Protein AF-A0A0L0JVA1-F1 (afdb_monomer_lite)

Foldseek 3Di:
DPPWDKDWADDVFIKIWTWDFDDVVTWIWIWIDDPNFIAIAIQTDDDQWDAQPPHHQWIGGPPDIDRSPDSLLVVQLVVVCVVVVVSPDPDYHHNVVSVVSSCCSRVVD

Structure (mmCIF, N/CA/C/O backbone):
data_AF-A0A0L0JVA1-F1
#
_entry.id   AF-A0A0L0JVA1-F1
#
loop_
_atom_site.group_PDB
_atom_site.id
_atom_site.type_symbol
_atom_site.label_atom_id
_atom_site.label_alt_id
_atom_site.label_comp_id
_atom_site.label_asym_id
_atom_site.label_entity_id
_atom_site.label_seq_id
_atom_site.pdbx_PDB_ins_code
_atom_site.Cartn_x
_atom_site.Cartn_y
_atom_site.Cartn_z
_atom_site.occupancy
_atom_site.B_iso_or_equiv
_atom_site.auth_seq_id
_atom_site.auth_comp_id
_atom_site.auth_asym_id
_atom_site.auth_atom_id
_atom_site.pdbx_PDB_model_num
ATOM 1 N N . MET A 1 1 ? 20.645 -10.257 11.121 1.00 46.69 1 MET A N 1
ATOM 2 C CA . MET A 1 1 ? 19.338 -9.760 10.636 1.00 46.69 1 MET A CA 1
ATOM 3 C C . MET A 1 1 ? 19.021 -8.495 11.410 1.00 46.69 1 MET A C 1
ATOM 5 O O . MET A 1 1 ? 18.948 -8.567 12.628 1.00 46.69 1 MET A O 1
ATOM 9 N N . THR A 1 2 ? 18.911 -7.342 10.751 1.00 53.19 2 THR A N 1
ATOM 10 C CA . THR A 1 2 ? 18.487 -6.101 11.419 1.00 53.19 2 THR A CA 1
ATOM 11 C C . THR A 1 2 ? 17.061 -6.282 11.936 1.00 53.19 2 THR A C 1
ATOM 13 O O . THR A 1 2 ? 16.207 -6.783 11.204 1.00 53.19 2 THR A O 1
ATOM 16 N N . ALA A 1 3 ? 16.804 -5.920 13.194 1.00 60.72 3 ALA A N 1
ATOM 17 C CA . ALA A 1 3 ? 15.467 -6.007 13.771 1.00 60.72 3 ALA A CA 1
ATOM 18 C C . ALA A 1 3 ? 14.476 -5.172 12.939 1.00 60.72 3 ALA A C 1
ATOM 20 O O . ALA A 1 3 ? 14.737 -4.012 12.615 1.00 60.72 3 ALA A O 1
ATOM 21 N N . MET A 1 4 ? 13.343 -5.771 12.570 1.00 78.69 4 MET A N 1
ATOM 22 C CA . MET A 1 4 ? 12.321 -5.099 11.772 1.00 78.69 4 MET A CA 1
ATOM 23 C C . MET A 1 4 ? 11.651 -4.008 12.612 1.00 78.69 4 MET A C 1
ATOM 25 O O . MET A 1 4 ? 10.976 -4.299 13.598 1.00 78.69 4 MET A O 1
ATOM 29 N N . ARG A 1 5 ? 11.826 -2.740 12.225 1.00 88.94 5 ARG A N 1
ATOM 30 C CA . ARG A 1 5 ? 11.207 -1.610 12.929 1.00 88.94 5 ARG A CA 1
ATOM 31 C C . ARG A 1 5 ? 9.716 -1.533 12.605 1.00 88.94 5 ARG A C 1
ATOM 33 O O . ARG A 1 5 ? 9.338 -1.101 11.513 1.00 88.94 5 ARG A O 1
ATOM 40 N N . VAL A 1 6 ? 8.892 -1.902 13.580 1.00 94.19 6 VAL A N 1
ATOM 41 C CA . VAL A 1 6 ? 7.438 -1.712 13.549 1.00 94.19 6 VAL A CA 1
ATOM 42 C C . VAL A 1 6 ? 7.098 -0.295 14.014 1.00 94.19 6 VAL A C 1
ATOM 44 O O . VAL A 1 6 ? 7.714 0.235 14.939 1.00 94.19 6 VAL A O 1
ATOM 47 N N . ARG A 1 7 ? 6.141 0.338 13.340 1.00 96.44 7 ARG A N 1
ATOM 48 C CA . ARG A 1 7 ? 5.606 1.669 13.653 1.00 96.44 7 ARG A CA 1
ATOM 49 C C . ARG A 1 7 ? 4.090 1.572 13.827 1.00 96.44 7 ARG A C 1
ATOM 51 O O . ARG A 1 7 ? 3.479 0.646 13.298 1.00 96.44 7 ARG A O 1
ATOM 58 N N . LYS A 1 8 ? 3.501 2.512 14.565 1.00 96.69 8 LYS A N 1
ATOM 59 C CA . LYS A 1 8 ? 2.059 2.579 14.844 1.00 96.69 8 LYS A CA 1
ATOM 60 C C . LYS A 1 8 ? 1.462 3.832 14.210 1.00 96.69 8 LYS A C 1
ATOM 62 O O . LYS A 1 8 ? 2.032 4.912 14.358 1.00 96.69 8 LYS A O 1
ATOM 67 N N . LEU A 1 9 ? 0.360 3.672 13.481 1.00 95.44 9 LEU A N 1
ATOM 68 C CA . LEU A 1 9 ? -0.423 4.739 12.859 1.00 95.44 9 LEU A CA 1
ATOM 69 C C . LEU A 1 9 ? -1.800 4.720 13.518 1.00 95.44 9 LEU A C 1
ATOM 71 O O . LEU A 1 9 ? -2.503 3.718 13.437 1.00 95.44 9 LEU A O 1
ATOM 75 N N . THR A 1 10 ? -2.179 5.819 14.159 1.00 93.94 10 THR A N 1
ATOM 76 C CA . THR A 1 10 ? -3.507 5.963 14.761 1.00 93.94 10 THR A CA 1
ATOM 77 C C . THR A 1 10 ? -4.346 6.898 13.900 1.00 93.94 10 THR A C 1
ATOM 79 O O . THR A 1 10 ? -3.920 8.007 13.580 1.00 93.94 10 THR A O 1
ATOM 82 N N . THR A 1 11 ? -5.525 6.423 13.517 1.00 86.56 11 THR A N 1
ATOM 83 C CA . THR A 1 11 ? -6.556 7.161 12.773 1.00 86.56 11 THR A CA 1
ATOM 84 C C . THR A 1 11 ? -7.866 7.078 13.565 1.00 86.56 11 THR A C 1
ATOM 86 O O . THR A 1 11 ? -7.837 7.278 14.777 1.00 86.56 11 THR A O 1
ATOM 89 N N . ASP A 1 12 ? -8.991 6.749 12.931 1.00 88.44 12 ASP A N 1
ATOM 90 C CA . ASP A 1 12 ? -10.197 6.261 13.613 1.00 88.44 12 ASP A CA 1
ATOM 91 C C . ASP A 1 12 ? -9.975 4.875 14.249 1.00 88.44 12 ASP A C 1
ATOM 93 O O . ASP A 1 12 ? -10.610 4.530 15.244 1.00 88.44 12 ASP A O 1
ATOM 97 N N . ARG A 1 13 ? -9.017 4.107 13.714 1.00 92.00 13 ARG A N 1
ATOM 98 C CA . ARG A 1 13 ? -8.514 2.854 14.289 1.00 92.00 13 ARG A CA 1
ATOM 99 C C . ARG A 1 13 ? -6.989 2.794 14.320 1.00 92.00 13 ARG A C 1
ATOM 101 O O . ARG A 1 13 ? -6.293 3.633 13.737 1.00 92.00 13 ARG A O 1
ATOM 108 N N . GLU A 1 14 ? -6.470 1.784 15.009 1.00 95.75 14 GLU A N 1
ATOM 109 C CA . GLU A 1 14 ? -5.035 1.546 15.125 1.00 95.75 14 GLU A CA 1
ATOM 110 C C . GLU A 1 14 ? -4.522 0.619 14.026 1.00 95.75 14 GLU A C 1
ATOM 112 O O . GLU A 1 14 ? -5.046 -0.472 13.798 1.00 95.75 14 GLU A O 1
ATOM 117 N N . TYR A 1 15 ? -3.439 1.053 13.393 1.00 96.31 15 TYR A N 1
ATOM 118 C CA . TYR A 1 15 ? -2.680 0.279 12.431 1.00 96.31 15 TYR A CA 1
ATOM 119 C C . TYR A 1 15 ? -1.231 0.158 12.871 1.00 96.31 15 TYR A C 1
ATOM 121 O O . TYR A 1 15 ? -0.655 1.057 13.489 1.00 96.31 15 TYR A O 1
ATOM 129 N N . TYR A 1 16 ? -0.603 -0.932 12.461 1.00 97.12 16 TYR A N 1
ATOM 130 C CA . TYR A 1 16 ? 0.830 -1.138 12.589 1.00 97.12 16 TYR A CA 1
ATOM 131 C C . TYR A 1 16 ? 1.428 -1.345 11.213 1.00 97.12 16 TYR A C 1
ATOM 133 O O . TYR A 1 16 ? 0.823 -2.006 10.369 1.00 97.12 16 TYR A O 1
ATOM 141 N N . TRP A 1 17 ? 2.629 -0.819 10.986 1.00 97.56 17 TRP A N 1
ATOM 142 C CA . TRP A 1 17 ? 3.332 -1.090 9.744 1.00 97.56 17 TRP A CA 1
ATOM 143 C C . TRP A 1 17 ? 4.822 -1.329 9.913 1.00 97.56 17 TRP A C 1
ATOM 145 O O . TRP A 1 17 ? 5.472 -0.863 10.851 1.00 97.56 17 TRP A O 1
ATOM 155 N N . SER A 1 18 ? 5.369 -2.067 8.957 1.00 96.69 18 SER A N 1
ATOM 156 C CA . SER A 1 18 ? 6.803 -2.277 8.796 1.00 96.69 18 SER A CA 1
ATOM 157 C C . SER A 1 18 ? 7.146 -2.386 7.316 1.00 96.69 18 SER A C 1
ATOM 159 O O . SER A 1 18 ? 6.295 -2.730 6.497 1.00 96.69 18 SER A O 1
ATOM 161 N N . VAL A 1 19 ? 8.396 -2.076 6.983 1.00 96.06 19 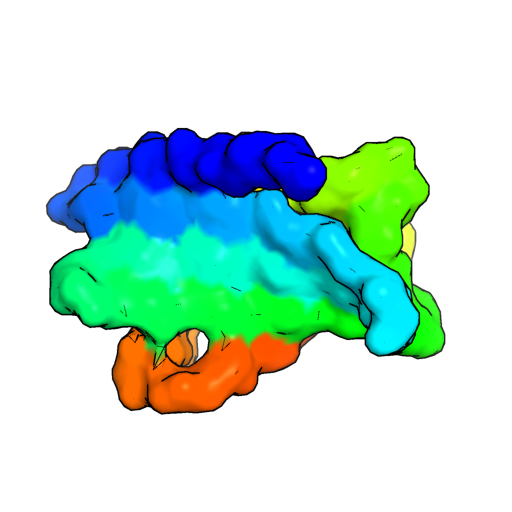VAL A N 1
ATOM 162 C CA . VAL A 1 19 ? 8.919 -2.156 5.619 1.00 96.06 19 VAL A CA 1
ATOM 163 C C . VAL A 1 19 ? 10.095 -3.114 5.633 1.00 96.06 19 VAL A C 1
ATOM 165 O O . VAL A 1 19 ? 10.959 -3.016 6.510 1.00 96.06 19 VAL A O 1
ATOM 168 N N . ARG A 1 20 ? 10.118 -4.039 4.677 1.00 94.00 20 ARG A N 1
ATOM 169 C CA . ARG A 1 20 ? 11.211 -4.989 4.495 1.00 94.00 20 ARG A CA 1
ATOM 170 C C . ARG A 1 20 ? 11.677 -4.977 3.050 1.00 94.00 20 ARG A C 1
ATOM 172 O O . ARG A 1 20 ? 10.860 -5.150 2.156 1.00 94.00 20 ARG A O 1
ATOM 179 N N . HIS A 1 21 ? 12.984 -4.878 2.872 1.00 93.69 21 HIS A N 1
ATOM 180 C CA . HIS A 1 21 ? 13.660 -5.076 1.601 1.00 93.69 21 HIS A CA 1
ATOM 181 C C . HIS A 1 21 ? 14.236 -6.497 1.510 1.00 93.69 21 HIS A C 1
ATOM 183 O O . HIS A 1 21 ? 14.664 -7.057 2.528 1.00 93.69 21 HIS A O 1
ATOM 189 N N . SER A 1 22 ? 14.237 -7.110 0.325 1.00 91.88 22 SER A N 1
ATOM 190 C CA . SER A 1 22 ? 14.796 -8.455 0.129 1.00 91.88 22 SER A CA 1
ATOM 191 C C . SER A 1 22 ? 15.260 -8.725 -1.302 1.00 91.88 22 SER A C 1
ATOM 193 O O . SER A 1 22 ? 14.715 -8.160 -2.245 1.00 91.88 22 SER A O 1
ATOM 195 N N . HIS A 1 23 ? 16.210 -9.657 -1.430 1.00 91.06 23 HIS A N 1
ATOM 196 C CA . HIS A 1 23 ? 16.732 -10.203 -2.684 1.00 91.06 23 HIS A CA 1
ATOM 197 C C . HIS A 1 23 ? 16.923 -11.728 -2.581 1.00 91.06 23 HIS A C 1
ATOM 199 O O . HIS A 1 23 ? 17.128 -12.222 -1.465 1.00 91.06 23 HIS A O 1
ATOM 205 N N . PRO A 1 24 ? 16.995 -12.461 -3.710 1.00 91.38 24 PRO A N 1
ATOM 206 C CA . PRO A 1 24 ? 16.483 -12.133 -5.050 1.00 91.38 24 PRO A CA 1
ATOM 207 C C . PRO A 1 24 ? 15.071 -12.733 -5.310 1.00 91.38 24 PRO A C 1
ATOM 209 O O . PRO A 1 24 ? 14.712 -13.730 -4.676 1.00 91.38 24 PRO A O 1
ATOM 212 N N . PRO A 1 25 ? 14.258 -12.189 -6.247 1.00 89.12 25 PRO A N 1
ATOM 213 C CA . PRO A 1 25 ? 14.398 -10.882 -6.908 1.00 89.12 25 PRO A CA 1
ATOM 214 C C . PRO A 1 25 ? 14.220 -9.712 -5.929 1.00 89.12 25 PRO A C 1
ATOM 216 O O . PRO A 1 25 ? 13.671 -9.902 -4.836 1.00 89.12 25 PRO A O 1
ATOM 219 N N . CYS A 1 26 ? 14.699 -8.527 -6.322 1.00 93.44 26 CYS A N 1
ATOM 220 C CA . CYS A 1 26 ? 14.585 -7.298 -5.541 1.00 93.44 26 CYS A CA 1
ATOM 221 C C . CYS A 1 26 ? 13.115 -6.954 -5.290 1.00 93.44 26 CYS A C 1
ATOM 223 O O . CYS A 1 26 ? 12.300 -6.903 -6.217 1.00 93.44 26 CYS A O 1
ATOM 225 N N . ARG A 1 27 ? 12.759 -6.729 -4.025 1.00 95.88 27 ARG A N 1
ATOM 226 C CA . ARG A 1 27 ? 11.423 -6.261 -3.650 1.00 95.88 27 ARG A CA 1
ATOM 227 C C . ARG A 1 27 ? 11.422 -5.527 -2.321 1.00 95.88 27 ARG A C 1
ATOM 229 O O . ARG A 1 27 ? 12.106 -5.943 -1.380 1.00 95.88 27 ARG A O 1
ATOM 236 N N . ASP A 1 28 ? 10.537 -4.544 -2.223 1.00 96.56 28 ASP A N 1
ATOM 237 C CA . ASP A 1 28 ? 10.093 -3.980 -0.952 1.00 96.56 28 ASP A CA 1
ATOM 238 C C . ASP A 1 28 ? 8.732 -4.556 -0.567 1.00 96.56 28 ASP A C 1
ATOM 240 O O . ASP A 1 28 ? 7.874 -4.820 -1.403 1.00 96.56 28 ASP A O 1
ATOM 244 N N . THR A 1 29 ? 8.521 -4.796 0.721 1.00 97.31 29 THR A N 1
ATOM 245 C CA . THR A 1 29 ? 7.248 -5.268 1.266 1.00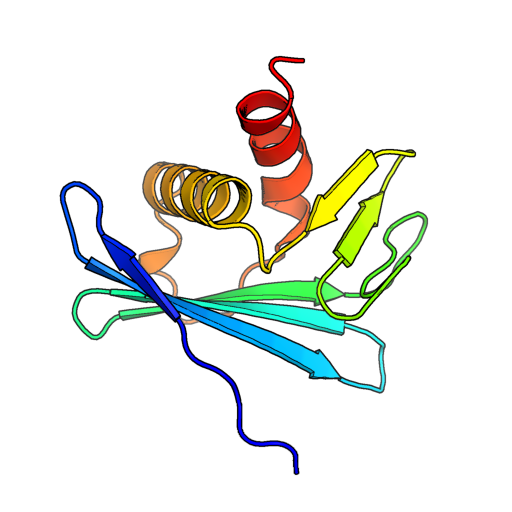 97.31 29 THR A CA 1
ATOM 246 C C . THR A 1 29 ? 6.795 -4.332 2.370 1.00 97.31 29 THR A C 1
ATOM 248 O O . THR A 1 29 ? 7.441 -4.251 3.419 1.00 97.31 29 THR A O 1
ATOM 251 N N . LEU A 1 30 ? 5.663 -3.663 2.155 1.00 97.75 30 LEU A N 1
ATOM 252 C CA . LEU A 1 30 ? 4.941 -2.932 3.190 1.00 97.75 30 LEU A CA 1
ATOM 253 C C . LEU A 1 30 ? 3.971 -3.903 3.868 1.00 97.75 30 LEU A C 1
ATOM 255 O O . LEU A 1 30 ? 3.014 -4.377 3.260 1.00 97.75 30 LEU A O 1
ATOM 259 N N . THR A 1 31 ? 4.227 -4.217 5.133 1.00 97.44 31 THR A N 1
ATOM 260 C CA . THR A 1 31 ? 3.302 -5.008 5.951 1.00 97.44 31 THR A CA 1
ATOM 261 C C . THR A 1 31 ? 2.428 -4.063 6.755 1.00 97.44 31 THR A C 1
ATOM 263 O O . THR A 1 31 ? 2.967 -3.244 7.495 1.00 97.44 31 THR A O 1
ATOM 266 N N . LEU A 1 32 ? 1.112 -4.211 6.635 1.00 97.12 32 LEU A N 1
ATOM 267 C CA . LEU A 1 32 ? 0.083 -3.486 7.373 1.00 97.12 32 LEU A CA 1
ATOM 268 C C . LEU A 1 32 ? -0.649 -4.464 8.297 1.00 97.12 32 LEU A C 1
ATOM 270 O O . LEU A 1 32 ? -0.996 -5.568 7.881 1.00 97.12 32 LEU A O 1
ATOM 274 N N . GLY A 1 33 ? -0.896 -4.075 9.542 1.00 95.25 33 GLY A N 1
ATOM 275 C CA . GLY A 1 33 ? -1.647 -4.876 10.507 1.00 95.25 33 GLY A CA 1
ATOM 276 C C . GLY A 1 33 ? -2.731 -4.065 11.205 1.00 95.25 33 GLY A C 1
ATOM 277 O O . GLY A 1 33 ? -2.480 -2.916 11.565 1.00 95.25 33 GLY A O 1
ATOM 278 N N . ARG A 1 34 ? -3.902 -4.674 11.414 1.00 94.31 34 ARG A N 1
ATOM 279 C CA . ARG A 1 34 ? -4.991 -4.181 12.279 1.00 94.31 34 ARG A CA 1
ATOM 280 C C . ARG A 1 34 ? -5.865 -5.340 12.749 1.00 94.31 34 ARG A C 1
ATOM 282 O O . ARG A 1 34 ? -6.011 -6.295 12.004 1.00 94.31 34 ARG A O 1
ATOM 289 N N . ASP A 1 35 ? -6.457 -5.267 13.939 1.00 90.88 35 ASP A N 1
ATOM 290 C CA . ASP A 1 35 ? -7.460 -6.236 14.433 1.00 90.88 35 ASP A CA 1
ATOM 291 C C . ASP A 1 35 ? -7.090 -7.725 14.234 1.00 90.88 35 ASP A C 1
ATOM 293 O O . ASP A 1 35 ? -7.913 -8.530 13.806 1.00 90.88 35 ASP A O 1
ATOM 297 N N . ASN A 1 36 ? -5.831 -8.098 14.495 1.00 88.50 36 ASN A N 1
ATOM 298 C CA . ASN A 1 36 ? -5.262 -9.438 14.234 1.00 88.50 36 ASN A CA 1
ATOM 299 C C . ASN A 1 36 ? -5.214 -9.877 12.756 1.00 88.50 36 ASN A C 1
ATOM 301 O O . ASN A 1 36 ? -4.816 -10.999 12.447 1.00 88.50 36 ASN A O 1
ATOM 305 N N . VAL A 1 37 ? -5.550 -8.985 11.833 1.00 92.94 37 VAL A N 1
ATOM 306 C CA . VAL A 1 37 ? -5.424 -9.151 10.389 1.00 92.94 37 VAL A CA 1
ATOM 307 C C . VAL A 1 37 ? -4.121 -8.517 9.912 1.00 92.94 37 VAL A C 1
ATOM 309 O O . VAL A 1 37 ? -3.701 -7.457 10.386 1.00 92.94 37 VAL A O 1
ATOM 312 N N . ARG A 1 38 ? -3.470 -9.164 8.943 1.00 94.75 38 ARG A N 1
ATOM 313 C CA . ARG A 1 38 ? -2.227 -8.694 8.330 1.00 94.75 38 ARG A CA 1
ATOM 314 C C . ARG A 1 38 ? -2.346 -8.706 6.813 1.00 94.75 38 ARG A C 1
ATOM 316 O O . ARG A 1 38 ? -2.610 -9.751 6.233 1.00 94.75 38 ARG A O 1
ATOM 323 N N . LEU A 1 39 ? -2.036 -7.576 6.192 1.00 97.44 39 LEU A N 1
ATOM 324 C CA . LEU A 1 39 ? -1.898 -7.408 4.749 1.00 97.44 39 LEU A CA 1
ATOM 325 C C . LEU A 1 39 ? -0.425 -7.158 4.402 1.00 97.44 39 LEU A C 1
ATOM 327 O O . LEU A 1 39 ? 0.258 -6.391 5.081 1.00 97.44 39 LEU A O 1
ATOM 331 N N . ARG A 1 40 ? 0.073 -7.786 3.336 1.00 97.75 40 ARG A N 1
ATOM 332 C CA . ARG A 1 40 ? 1.387 -7.482 2.755 1.00 97.75 40 ARG A CA 1
ATOM 333 C C . ARG A 1 40 ? 1.204 -6.949 1.341 1.00 97.75 40 ARG A C 1
ATOM 335 O O . ARG A 1 40 ? 0.622 -7.632 0.502 1.00 97.75 40 ARG A O 1
ATOM 342 N N . LEU A 1 41 ? 1.715 -5.747 1.105 1.00 98.25 41 LEU A N 1
ATOM 343 C CA . LEU A 1 41 ? 1.820 -5.127 -0.211 1.00 98.25 41 LEU A CA 1
ATOM 344 C C . LEU A 1 41 ? 3.251 -5.312 -0.712 1.00 98.25 41 LEU A C 1
ATOM 346 O O . LEU A 1 41 ? 4.197 -4.852 -0.065 1.00 98.25 41 LEU A O 1
ATOM 350 N N . VAL A 1 42 ? 3.410 -6.021 -1.825 1.00 97.81 42 VAL A N 1
ATOM 351 C CA . VAL A 1 42 ? 4.713 -6.376 -2.394 1.00 97.81 42 VAL A CA 1
ATOM 352 C C . VAL A 1 42 ? 4.995 -5.501 -3.605 1.00 97.81 42 VAL A C 1
ATOM 354 O O . VAL A 1 42 ? 4.243 -5.513 -4.570 1.00 97.81 42 VAL A O 1
ATOM 357 N N . PHE A 1 43 ? 6.111 -4.784 -3.563 1.00 97.69 43 PHE A N 1
ATOM 358 C CA . PHE A 1 43 ? 6.639 -3.970 -4.649 1.00 97.69 43 PHE A CA 1
ATOM 359 C C . PHE A 1 43 ? 7.838 -4.703 -5.247 1.00 97.69 43 PHE A C 1
ATOM 361 O O . PHE A 1 43 ? 8.975 -4.513 -4.816 1.00 97.69 43 PHE A O 1
ATOM 368 N N . ALA A 1 44 ? 7.573 -5.621 -6.176 1.00 96.75 44 ALA A N 1
ATOM 369 C CA . ALA A 1 44 ? 8.622 -6.356 -6.882 1.00 96.75 44 ALA A CA 1
ATOM 370 C C . ALA A 1 44 ? 9.248 -5.501 -7.992 1.00 96.75 44 ALA A C 1
ATOM 372 O O . ALA A 1 44 ? 8.546 -4.704 -8.618 1.00 96.75 44 ALA A O 1
ATOM 373 N N . GLU A 1 45 ? 10.545 -5.678 -8.244 1.00 96.12 45 GLU A N 1
ATOM 374 C CA . GLU A 1 45 ? 11.208 -5.075 -9.404 1.00 96.12 45 GLU A CA 1
ATOM 375 C C . GLU A 1 45 ? 10.569 -5.524 -10.727 1.00 96.12 45 GLU A C 1
ATOM 377 O O . GLU A 1 45 ? 10.067 -6.644 -10.855 1.00 96.12 45 GLU A O 1
ATOM 382 N N . GLY A 1 46 ? 10.583 -4.636 -11.720 1.00 94.38 46 GLY A N 1
ATOM 383 C CA . GLY A 1 46 ? 10.058 -4.901 -13.056 1.00 94.38 46 GLY A CA 1
ATOM 384 C C . GLY A 1 46 ? 10.262 -3.712 -13.998 1.00 94.38 46 GLY A C 1
ATOM 385 O O . GLY A 1 46 ? 10.826 -2.696 -13.588 1.00 94.38 46 GLY A O 1
ATOM 386 N N . PRO A 1 47 ? 9.810 -3.797 -15.263 1.00 93.25 47 PRO A N 1
ATOM 387 C CA . PRO A 1 47 ? 9.947 -2.701 -16.221 1.00 93.25 47 PRO A CA 1
ATOM 388 C C . PRO A 1 47 ? 9.363 -1.391 -15.675 1.00 93.25 47 PRO A C 1
ATOM 390 O O . PRO A 1 47 ? 8.166 -1.296 -15.410 1.00 93.25 47 PRO A O 1
ATOM 393 N N . GLY A 1 48 ? 10.227 -0.395 -15.462 1.00 92.38 48 GLY A N 1
ATOM 394 C CA . GLY A 1 48 ? 9.845 0.906 -14.906 1.00 92.38 48 GLY A CA 1
ATOM 395 C C . GLY A 1 48 ? 9.359 0.884 -13.450 1.00 92.38 48 GLY A C 1
ATOM 396 O O . GLY A 1 48 ? 8.802 1.884 -13.011 1.00 92.38 48 GLY A O 1
ATOM 397 N N . ARG A 1 49 ? 9.534 -0.221 -12.712 1.00 95.50 49 ARG A N 1
ATOM 398 C CA . ARG A 1 49 ? 9.140 -0.403 -11.304 1.00 95.50 49 ARG A CA 1
ATOM 399 C C . ARG A 1 49 ? 10.386 -0.652 -10.462 1.00 95.50 49 ARG A C 1
ATOM 401 O O . ARG A 1 49 ? 10.993 -1.719 -10.564 1.00 95.50 49 ARG A O 1
ATOM 408 N N . ILE A 1 50 ? 10.758 0.321 -9.638 1.00 93.19 50 ILE A N 1
ATOM 409 C CA . ILE A 1 50 ? 12.020 0.310 -8.895 1.00 93.19 50 ILE A CA 1
ATOM 410 C C . ILE A 1 50 ? 11.720 0.295 -7.388 1.00 93.19 50 ILE A C 1
ATOM 412 O O . ILE A 1 50 ? 11.290 1.307 -6.829 1.00 93.19 50 ILE A O 1
ATOM 416 N N . PRO A 1 51 ? 11.891 -0.847 -6.700 1.00 90.62 51 PRO A N 1
ATOM 417 C CA . PRO A 1 51 ? 11.906 -0.887 -5.243 1.00 90.62 51 PRO A CA 1
ATOM 418 C C . PRO A 1 51 ? 13.249 -0.397 -4.692 1.00 90.62 51 PRO A C 1
ATOM 420 O O . PRO A 1 51 ? 14.296 -0.626 -5.290 1.00 90.62 51 PRO A O 1
ATOM 423 N N . SER A 1 52 ? 13.217 0.232 -3.517 1.00 87.50 52 SER A N 1
ATOM 424 C CA . SER A 1 52 ? 14.371 0.855 -2.856 1.00 87.50 52 SER A CA 1
ATOM 425 C C . SER A 1 52 ? 15.221 1.755 -3.767 1.00 87.50 52 SER A C 1
ATOM 427 O O . SER A 1 52 ? 16.444 1.685 -3.729 1.00 87.50 52 SER A O 1
ATOM 429 N N . ASP A 1 53 ? 14.561 2.613 -4.552 1.00 75.12 53 ASP A N 1
ATOM 430 C CA . ASP A 1 53 ? 15.179 3.454 -5.591 1.00 75.12 53 ASP A CA 1
ATOM 431 C C . ASP A 1 53 ? 16.252 4.412 -5.035 1.00 75.12 53 ASP A C 1
ATOM 433 O O . ASP A 1 53 ? 17.441 4.271 -5.308 1.00 75.12 53 ASP A O 1
ATOM 437 N N . VAL A 1 54 ? 15.851 5.356 -4.176 1.00 71.31 54 VAL A N 1
ATOM 438 C CA . VAL A 1 54 ? 16.780 6.339 -3.581 1.00 71.31 54 VAL A CA 1
ATOM 439 C C . VAL A 1 54 ? 17.339 5.837 -2.246 1.00 71.31 54 VAL A C 1
ATOM 441 O O . VAL A 1 54 ? 18.529 5.959 -1.960 1.00 71.31 54 VAL A O 1
ATOM 444 N N . HIS A 1 55 ? 16.472 5.245 -1.420 1.00 75.75 55 HIS A N 1
ATOM 445 C CA . HIS A 1 55 ? 16.790 4.632 -0.129 1.00 75.75 55 HIS A CA 1
ATOM 446 C C . HIS A 1 55 ? 15.839 3.459 0.141 1.00 75.75 55 HIS A C 1
ATOM 448 O O . HIS A 1 55 ? 14.756 3.390 -0.446 1.00 75.75 55 HIS A O 1
ATOM 454 N N . MET A 1 56 ? 16.198 2.586 1.093 1.00 83.88 56 MET A N 1
ATOM 455 C CA . MET A 1 56 ? 15.351 1.465 1.523 1.00 83.88 56 MET A CA 1
ATOM 456 C C . MET A 1 56 ? 13.914 1.925 1.817 1.00 83.88 56 MET A C 1
ATOM 458 O O . MET A 1 56 ? 13.707 2.859 2.593 1.00 83.88 56 MET A O 1
ATOM 462 N N . GLY A 1 57 ? 12.928 1.254 1.215 1.00 85.88 57 GLY A N 1
ATOM 463 C CA . GLY A 1 57 ? 11.515 1.590 1.386 1.00 85.88 57 GLY A CA 1
ATOM 464 C C . GLY A 1 57 ? 11.023 2.771 0.547 1.00 85.88 57 GLY A C 1
ATOM 465 O O . GLY A 1 57 ? 9.907 3.235 0.773 1.00 85.88 57 GLY A O 1
ATOM 466 N N . THR A 1 58 ? 11.818 3.261 -0.405 1.00 93.38 58 THR A N 1
ATOM 467 C CA . THR A 1 58 ? 11.348 4.162 -1.467 1.00 93.38 58 THR A CA 1
ATOM 468 C C . THR A 1 58 ? 10.996 3.336 -2.693 1.00 93.38 58 THR A C 1
ATOM 470 O O . THR A 1 58 ? 11.864 2.667 -3.236 1.00 93.38 58 THR A O 1
ATOM 473 N N . VAL A 1 59 ? 9.747 3.386 -3.139 1.00 95.44 59 VAL A N 1
ATOM 474 C CA . VAL A 1 59 ? 9.289 2.690 -4.350 1.00 95.44 59 VAL A CA 1
ATOM 475 C C . VAL A 1 59 ? 8.963 3.722 -5.423 1.00 95.44 59 VAL A C 1
ATOM 477 O O . VAL A 1 59 ? 8.350 4.742 -5.105 1.00 95.44 59 VAL A O 1
ATOM 480 N N . SER A 1 60 ? 9.378 3.495 -6.668 1.00 94.69 60 SER A N 1
ATOM 481 C CA . SER A 1 60 ? 9.179 4.456 -7.756 1.00 94.69 60 SER A CA 1
ATOM 482 C C . SER A 1 60 ? 8.750 3.811 -9.071 1.00 94.69 60 SER A C 1
ATOM 484 O O . SER A 1 60 ? 9.076 2.662 -9.382 1.00 94.69 60 SER A O 1
ATOM 486 N N . THR A 1 61 ? 7.972 4.571 -9.841 1.00 93.88 61 THR A N 1
ATOM 487 C CA . THR A 1 61 ? 7.606 4.257 -11.222 1.00 93.88 61 THR A CA 1
ATOM 488 C C . THR A 1 61 ? 7.199 5.530 -11.963 1.00 93.88 61 THR A C 1
ATOM 490 O O . THR A 1 61 ? 6.706 6.478 -11.354 1.00 93.88 61 THR A O 1
ATOM 493 N N . GLY A 1 62 ? 7.457 5.591 -13.274 1.00 84.12 62 GLY A N 1
ATOM 494 C CA . GLY A 1 62 ? 7.012 6.705 -14.124 1.00 84.12 62 GLY A CA 1
ATOM 495 C C . GLY A 1 62 ? 7.524 8.093 -13.709 1.00 84.12 62 GLY A C 1
ATOM 496 O O . GLY A 1 62 ? 6.854 9.082 -13.973 1.00 84.12 62 GLY A O 1
ATOM 497 N N . GLY A 1 63 ? 8.676 8.180 -13.032 1.00 85.44 63 GLY A N 1
ATOM 498 C CA . GLY A 1 63 ? 9.225 9.444 -12.515 1.00 85.44 63 GLY A CA 1
ATOM 499 C C . GLY A 1 63 ? 8.631 9.909 -11.179 1.00 85.44 63 GLY A C 1
ATOM 500 O O . GLY A 1 63 ? 9.046 10.939 -10.652 1.00 85.44 63 GLY A O 1
ATOM 501 N N . HIS A 1 64 ? 7.704 9.144 -10.601 1.00 91.81 64 HIS A N 1
ATOM 502 C CA . HIS A 1 64 ? 7.129 9.388 -9.282 1.00 91.81 64 HIS A CA 1
ATOM 503 C C . HIS A 1 64 ? 7.692 8.413 -8.249 1.00 91.81 64 HIS A C 1
ATOM 505 O O . HIS A 1 64 ? 8.039 7.279 -8.580 1.00 91.81 64 HIS A O 1
ATOM 511 N N . TYR A 1 65 ? 7.740 8.826 -6.982 1.00 93.88 65 TYR A N 1
ATOM 512 C CA . TYR A 1 65 ? 8.198 7.979 -5.884 1.00 93.88 65 TYR A CA 1
ATOM 513 C C . TYR A 1 65 ? 7.311 8.116 -4.645 1.00 93.88 65 TYR A C 1
ATOM 515 O O . TYR A 1 65 ? 6.756 9.176 -4.360 1.00 93.88 65 TYR A O 1
ATOM 523 N N . LEU A 1 66 ? 7.224 7.033 -3.876 1.00 96.12 66 LEU A N 1
ATOM 524 C CA . LEU A 1 66 ? 6.555 6.970 -2.583 1.00 96.12 66 LEU A CA 1
ATOM 525 C C . LEU A 1 66 ? 7.528 6.444 -1.533 1.00 96.12 66 LEU A C 1
ATOM 527 O O . LEU A 1 66 ? 8.193 5.428 -1.727 1.00 96.12 66 LEU A O 1
ATOM 531 N N . ASN A 1 67 ? 7.581 7.119 -0.387 1.00 95.62 67 ASN A N 1
ATOM 532 C CA . ASN A 1 67 ? 8.390 6.689 0.747 1.00 95.62 67 ASN A CA 1
ATOM 533 C C . ASN A 1 67 ? 7.512 5.950 1.769 1.00 95.62 67 ASN A C 1
ATOM 535 O O . ASN A 1 67 ? 6.722 6.562 2.490 1.00 95.62 67 ASN A O 1
ATOM 539 N N . LEU A 1 68 ? 7.694 4.631 1.869 1.00 96.62 68 LEU A N 1
ATOM 540 C CA . LEU A 1 68 ? 6.933 3.721 2.737 1.00 96.62 68 LEU A CA 1
ATOM 541 C C . LEU A 1 68 ? 7.227 3.915 4.241 1.00 96.62 68 LEU A C 1
ATOM 543 O O . LEU A 1 68 ? 6.623 3.266 5.101 1.00 96.62 68 LEU A O 1
ATOM 547 N N . HIS A 1 69 ? 8.157 4.805 4.593 1.00 94.38 69 HIS A N 1
ATOM 548 C CA . HIS 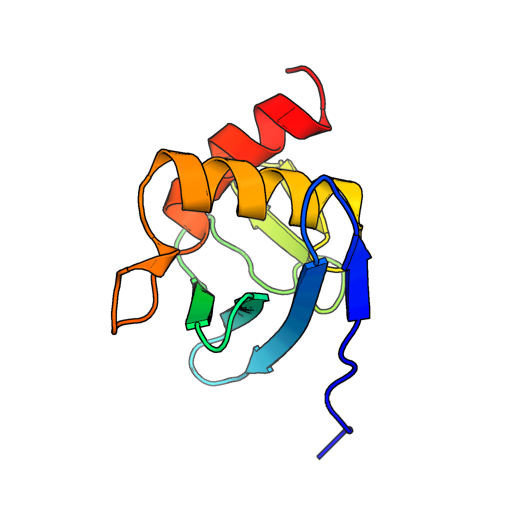A 1 69 ? 8.384 5.242 5.968 1.00 94.38 69 HIS A CA 1
ATOM 549 C C . HIS A 1 69 ? 7.568 6.476 6.364 1.00 94.38 69 HIS A C 1
ATOM 551 O O . HIS A 1 69 ? 7.488 6.762 7.562 1.00 94.38 69 HIS A O 1
ATOM 557 N N . LEU A 1 70 ? 6.954 7.183 5.410 1.00 95.56 70 LEU A N 1
ATOM 558 C CA . LEU A 1 70 ? 6.148 8.365 5.701 1.00 95.56 70 LEU A CA 1
ATOM 559 C C . LEU A 1 70 ? 4.737 7.975 6.169 1.00 95.56 70 LEU A C 1
ATOM 561 O O . LEU A 1 70 ? 4.044 7.238 5.463 1.00 95.56 70 LEU A O 1
ATOM 565 N N . PRO A 1 71 ? 4.263 8.502 7.316 1.00 95.62 71 PRO A N 1
ATOM 566 C CA . PRO A 1 71 ? 2.918 8.213 7.809 1.00 95.62 71 PRO A CA 1
ATOM 567 C C . PRO A 1 71 ? 1.801 8.594 6.829 1.00 95.62 71 PRO A C 1
ATOM 569 O O . PRO A 1 71 ? 0.828 7.856 6.717 1.00 95.62 71 PRO A O 1
ATOM 572 N N . SER A 1 72 ? 1.939 9.706 6.097 1.00 96.12 72 SER A N 1
ATOM 573 C CA . SER A 1 72 ? 0.947 10.153 5.104 1.00 96.12 72 SER A CA 1
ATOM 574 C C . SER A 1 72 ? 0.801 9.170 3.939 1.00 96.12 72 SER A C 1
ATOM 576 O O . SER A 1 72 ? -0.316 8.830 3.560 1.00 96.12 72 SER A O 1
ATOM 578 N N . VAL A 1 73 ? 1.920 8.652 3.426 1.00 97.25 73 VAL A N 1
ATOM 579 C CA . VAL A 1 73 ? 1.950 7.627 2.370 1.00 97.25 73 VAL A CA 1
ATOM 580 C C . VAL A 1 73 ? 1.314 6.328 2.861 1.00 97.25 73 VAL A C 1
ATOM 582 O O . VAL A 1 73 ? 0.462 5.754 2.190 1.00 97.25 73 VAL A O 1
ATOM 585 N N . VAL A 1 74 ? 1.685 5.875 4.060 1.00 97.31 74 VAL A N 1
ATOM 586 C CA . VAL A 1 74 ? 1.141 4.639 4.645 1.00 97.31 74 VAL A CA 1
ATOM 587 C C . VAL A 1 74 ? -0.356 4.76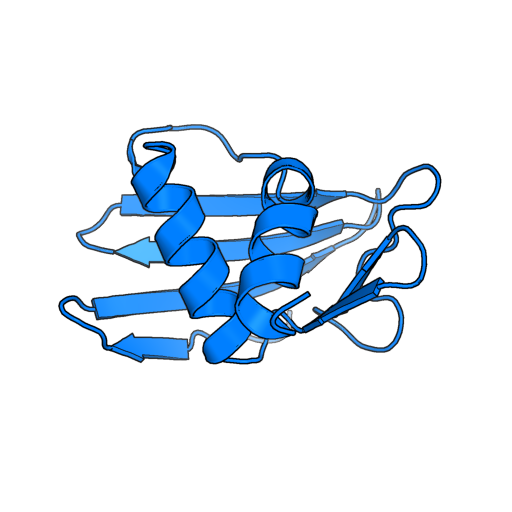1 4.916 1.00 97.31 74 VAL A C 1
ATOM 589 O O . VAL A 1 74 ? -1.096 3.818 4.647 1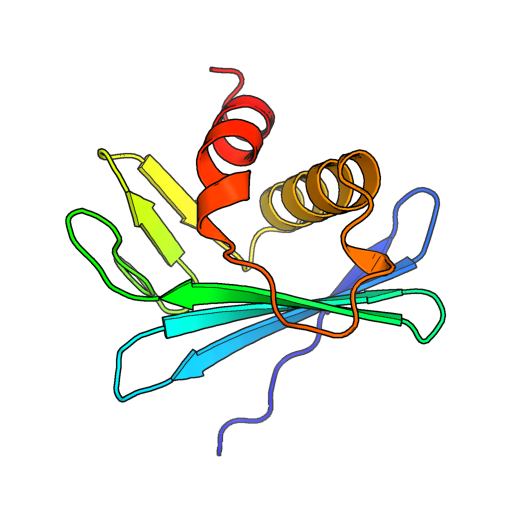.00 97.31 74 VAL A O 1
ATOM 592 N N . ARG A 1 75 ? -0.819 5.922 5.391 1.00 96.94 75 ARG A N 1
ATOM 593 C CA . ARG A 1 75 ? -2.247 6.202 5.557 1.00 96.94 75 ARG A CA 1
ATOM 594 C C . ARG A 1 75 ? -2.998 6.086 4.229 1.00 96.94 75 ARG A C 1
ATOM 596 O O . ARG A 1 75 ? -4.021 5.415 4.182 1.00 96.94 75 ARG A O 1
ATOM 603 N N . ALA A 1 76 ? -2.473 6.666 3.152 1.00 97.50 76 ALA A N 1
ATOM 604 C CA . ALA A 1 76 ? -3.097 6.563 1.836 1.00 97.50 76 ALA A CA 1
ATOM 605 C C . ALA A 1 76 ? -3.152 5.107 1.323 1.00 97.50 76 ALA A C 1
ATOM 607 O O . ALA A 1 76 ? -4.174 4.693 0.777 1.00 97.50 76 ALA A O 1
ATOM 608 N N . PHE A 1 77 ? -2.111 4.295 1.557 1.00 97.88 77 PHE A N 1
ATOM 609 C CA . PHE A 1 77 ? -2.157 2.855 1.256 1.00 97.88 77 PHE A CA 1
ATOM 610 C C . PHE A 1 77 ? -3.215 2.114 2.074 1.00 97.88 77 PHE A C 1
ATOM 612 O O . PHE A 1 77 ? -3.902 1.250 1.534 1.00 97.88 77 PHE A O 1
ATOM 619 N N . VAL A 1 78 ? -3.342 2.430 3.363 1.00 96.56 78 VAL A N 1
ATOM 620 C CA . VAL A 1 78 ? -4.373 1.859 4.236 1.00 96.56 78 VAL A CA 1
ATOM 621 C C . VAL A 1 78 ? -5.768 2.172 3.696 1.00 96.56 78 VAL A C 1
ATOM 623 O O . VAL A 1 78 ? -6.558 1.251 3.510 1.00 96.56 78 VAL A O 1
ATOM 626 N N . GLU A 1 79 ? -6.047 3.436 3.379 1.00 96.19 79 GLU A N 1
ATOM 627 C CA . GLU A 1 79 ? -7.347 3.876 2.858 1.00 96.19 79 GLU A CA 1
ATOM 628 C C . GLU A 1 79 ? -7.694 3.181 1.528 1.00 96.19 79 GLU A C 1
ATOM 630 O O . GLU A 1 79 ? -8.809 2.687 1.351 1.00 96.19 79 GLU A O 1
ATOM 635 N N . GLU A 1 80 ? -6.736 3.073 0.602 1.00 97.75 80 GLU A N 1
ATOM 636 C CA . GLU A 1 80 ? -6.928 2.341 -0.657 1.00 97.75 80 GLU A CA 1
ATOM 637 C C . GLU A 1 80 ? -7.118 0.835 -0.442 1.00 97.75 80 GLU A C 1
ATOM 639 O O . GLU A 1 80 ? -7.968 0.215 -1.086 1.00 97.75 80 GLU A O 1
ATOM 644 N N . ALA A 1 81 ? -6.362 0.235 0.477 1.00 96.19 81 ALA A N 1
ATOM 645 C CA . ALA A 1 81 ? -6.485 -1.179 0.799 1.00 96.19 81 ALA A CA 1
ATOM 646 C C . ALA A 1 81 ? -7.841 -1.510 1.433 1.00 96.19 81 ALA A C 1
ATOM 648 O O . ALA A 1 81 ? -8.430 -2.540 1.105 1.00 96.19 81 ALA A O 1
ATOM 649 N N . GLU A 1 82 ? -8.360 -0.649 2.308 1.00 94.56 82 GLU A N 1
ATOM 650 C CA . GLU A 1 82 ? -9.701 -0.803 2.873 1.00 94.56 82 GLU A CA 1
ATOM 651 C C . GLU A 1 82 ? -10.786 -0.629 1.816 1.00 94.56 82 GLU A C 1
ATOM 653 O O . GLU A 1 82 ? -11.652 -1.495 1.692 1.00 94.56 82 GLU A O 1
ATOM 658 N N . LYS A 1 83 ? -10.693 0.424 0.993 1.00 95.56 83 LYS A N 1
ATOM 659 C CA . LYS A 1 83 ? -11.627 0.679 -0.113 1.00 95.56 83 LYS A CA 1
ATOM 660 C C . LYS A 1 83 ? -11.734 -0.513 -1.070 1.00 95.56 83 LYS A C 1
ATOM 662 O O . LYS A 1 83 ? -12.807 -0.778 -1.604 1.00 95.56 83 LYS A O 1
ATOM 667 N N . ARG A 1 84 ? -10.630 -1.234 -1.282 1.00 95.56 84 ARG A N 1
ATOM 668 C CA . ARG A 1 84 ? -10.547 -2.414 -2.160 1.00 95.56 84 ARG A CA 1
ATOM 669 C C . ARG A 1 84 ? -10.770 -3.748 -1.435 1.00 95.56 84 ARG A C 1
ATOM 671 O O . ARG A 1 84 ? -10.651 -4.796 -2.062 1.00 95.56 84 ARG A O 1
ATOM 678 N N . GLY A 1 85 ? -11.052 -3.739 -0.130 1.00 94.94 85 GLY A N 1
ATOM 679 C CA . GLY A 1 85 ? -11.270 -4.959 0.653 1.00 94.94 85 GLY A CA 1
ATOM 680 C C . GLY A 1 85 ? -10.037 -5.870 0.752 1.00 94.94 85 GLY A C 1
ATOM 681 O O . GLY A 1 85 ? -10.165 -7.087 0.848 1.00 94.94 85 GLY A O 1
ATOM 682 N N . LEU A 1 86 ? -8.819 -5.324 0.708 1.00 96.00 86 LEU A N 1
ATOM 683 C CA . LEU A 1 86 ? -7.599 -6.141 0.663 1.00 96.00 86 LEU A CA 1
ATOM 684 C C . LEU A 1 86 ? -7.263 -6.808 1.996 1.00 96.00 86 LEU A C 1
ATOM 686 O O . LEU A 1 86 ? -6.638 -7.863 2.003 1.00 96.00 86 LEU A O 1
ATOM 690 N N . PHE A 1 87 ? -7.702 -6.240 3.120 1.00 93.12 87 PHE A N 1
ATOM 691 C CA . PHE A 1 87 ? -7.474 -6.836 4.438 1.00 93.12 87 PHE A CA 1
ATOM 692 C C . PHE A 1 87 ? -8.180 -8.191 4.619 1.00 93.12 87 PHE A C 1
ATOM 694 O O . PHE A 1 87 ? -7.726 -8.991 5.425 1.00 93.12 87 PHE A O 1
ATOM 701 N N . SER A 1 88 ? -9.236 -8.509 3.863 1.00 89.69 88 SER A N 1
ATOM 702 C CA . SER A 1 88 ? -9.864 -9.841 3.917 1.00 89.69 88 SER A CA 1
ATOM 703 C C . SER A 1 88 ? -9.141 -10.906 3.084 1.00 89.69 88 SER A C 1
ATOM 705 O O . SER A 1 88 ? -9.564 -12.061 3.074 1.00 89.69 88 SER A O 1
ATOM 707 N N . ARG A 1 89 ? -8.070 -10.551 2.361 1.00 85.81 89 ARG A N 1
ATOM 708 C CA . ARG A 1 89 ? -7.301 -11.505 1.549 1.00 85.81 89 ARG A CA 1
ATOM 709 C C . ARG A 1 89 ? -6.306 -12.271 2.420 1.00 8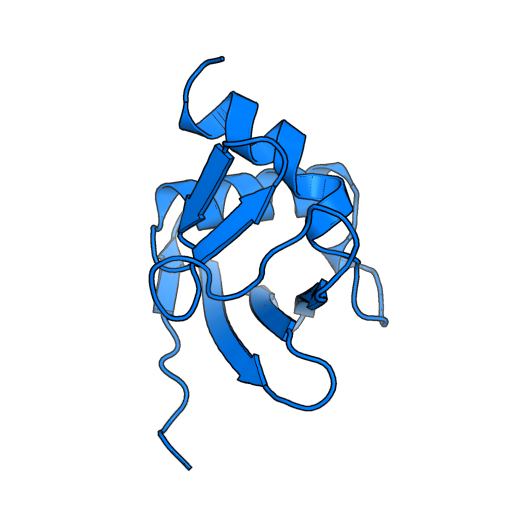5.81 89 ARG A C 1
ATOM 711 O O . ARG A 1 89 ? -5.711 -11.726 3.343 1.00 85.81 89 ARG A O 1
ATOM 718 N N . THR A 1 90 ? -6.091 -13.539 2.082 1.00 81.56 90 THR A N 1
ATOM 719 C CA . THR A 1 90 ? -5.098 -14.404 2.740 1.00 81.56 90 THR A CA 1
ATOM 720 C C . THR A 1 90 ? -3.727 -14.362 2.062 1.00 81.56 90 THR A C 1
ATOM 722 O O . THR A 1 90 ? -2.727 -14.736 2.673 1.00 81.56 90 THR A O 1
ATOM 725 N N . SER A 1 91 ? -3.670 -13.905 0.807 1.00 90.56 91 SER A N 1
ATOM 726 C CA . SER A 1 91 ? -2.450 -13.777 0.013 1.00 90.56 91 SER A CA 1
ATOM 727 C C . SER A 1 91 ? -1.894 -12.354 0.032 1.00 90.56 91 SER A C 1
ATOM 729 O O . SER A 1 91 ? -2.619 -11.387 0.268 1.00 90.56 91 SER A O 1
ATOM 731 N N . ASP A 1 92 ? -0.613 -12.228 -0.306 1.00 95.44 92 ASP A N 1
ATOM 732 C CA . ASP A 1 92 ? 0.009 -10.931 -0.578 1.00 95.44 92 ASP A CA 1
ATOM 733 C C . ASP A 1 92 ? -0.665 -10.267 -1.785 1.00 95.44 92 ASP A C 1
ATOM 735 O O . ASP A 1 92 ? -1.157 -10.952 -2.688 1.00 95.44 92 ASP A O 1
ATOM 739 N N . ALA A 1 93 ? -0.689 -8.937 -1.793 1.00 97.25 93 ALA A N 1
ATOM 740 C CA . ALA A 1 93 ? -1.181 -8.144 -2.914 1.00 97.25 93 ALA A CA 1
ATOM 741 C C . ALA A 1 93 ? -0.024 -7.400 -3.595 1.00 97.25 93 ALA A C 1
ATOM 743 O O . ALA A 1 93 ? 0.967 -7.052 -2.944 1.00 97.25 93 ALA A O 1
ATOM 744 N N . ASP A 1 94 ? -0.157 -7.150 -4.899 1.00 97.31 94 ASP A N 1
ATOM 745 C CA . ASP A 1 94 ? 0.779 -6.296 -5.631 1.00 97.31 94 ASP A CA 1
ATOM 746 C C . ASP A 1 94 ? 0.593 -4.842 -5.163 1.00 97.31 94 ASP A C 1
ATOM 748 O O . ASP A 1 94 ? -0.473 -4.246 -5.318 1.00 97.31 94 ASP A O 1
ATOM 752 N N . GLY A 1 95 ? 1.632 -4.274 -4.550 1.00 97.50 95 GLY A N 1
ATOM 753 C CA . GLY A 1 95 ? 1.618 -2.895 -4.067 1.00 97.50 95 GLY A CA 1
ATOM 754 C C . GLY A 1 95 ? 1.556 -1.872 -5.202 1.00 97.50 95 GLY A C 1
ATOM 755 O O . GLY A 1 95 ? 1.037 -0.770 -5.006 1.00 97.50 95 GLY A O 1
ATOM 756 N N . TRP A 1 96 ? 2.022 -2.241 -6.398 1.00 97.69 96 TRP A N 1
ATOM 757 C CA . TRP A 1 96 ? 1.992 -1.369 -7.568 1.00 97.69 96 TRP A CA 1
ATOM 758 C C . TRP A 1 96 ? 0.563 -1.070 -8.040 1.00 97.69 96 TRP A C 1
ATOM 760 O O . TRP A 1 96 ? 0.319 0.020 -8.544 1.00 97.69 96 TRP A O 1
ATOM 770 N N . GLU A 1 97 ? -0.409 -1.962 -7.805 1.00 97.06 97 GLU A N 1
ATOM 771 C CA . GLU A 1 97 ? -1.825 -1.733 -8.158 1.00 97.06 97 GLU A CA 1
ATOM 772 C C . GLU A 1 97 ? -2.466 -0.558 -7.394 1.00 97.06 97 GLU A C 1
ATOM 774 O O . GLU A 1 97 ? -3.524 -0.053 -7.786 1.00 97.06 97 GLU A O 1
ATOM 779 N N . LEU A 1 98 ? -1.863 -0.141 -6.274 1.00 97.94 98 LEU A N 1
ATOM 780 C CA . LEU A 1 98 ? -2.325 0.971 -5.437 1.00 97.94 98 LEU A CA 1
ATOM 781 C C . LEU A 1 98 ? -1.485 2.239 -5.645 1.00 97.94 98 LEU A C 1
ATOM 783 O O . LEU A 1 98 ? -1.886 3.300 -5.173 1.00 97.94 98 LEU A O 1
ATOM 787 N N . PHE A 1 99 ? -0.342 2.141 -6.331 1.00 96.88 99 PHE A N 1
ATOM 788 C CA . PHE A 1 99 ? 0.670 3.195 -6.396 1.00 96.88 99 PHE A CA 1
ATOM 789 C C . PHE A 1 99 ? 0.103 4.522 -6.914 1.00 96.88 99 PHE A C 1
ATOM 791 O O . PHE A 1 99 ? 0.195 5.533 -6.219 1.00 96.88 99 PHE A O 1
ATOM 798 N N . ASP A 1 100 ? -0.557 4.509 -8.075 1.00 95.56 100 ASP A N 1
ATOM 799 C CA . ASP A 1 100 ? -1.070 5.732 -8.709 1.00 95.56 100 ASP A CA 1
ATOM 800 C C . ASP A 1 100 ? -2.144 6.418 -7.857 1.00 95.56 100 ASP A C 1
ATOM 802 O O . ASP A 1 100 ? -2.138 7.637 -7.695 1.00 95.56 100 ASP A O 1
ATOM 806 N N . ALA A 1 101 ? -3.032 5.637 -7.234 1.00 96.88 101 ALA A N 1
ATOM 807 C CA . ALA A 1 101 ? -4.060 6.176 -6.346 1.00 96.88 101 ALA A CA 1
ATOM 808 C C . ALA A 1 101 ? -3.450 6.818 -5.087 1.00 96.88 101 ALA A C 1
ATOM 810 O O . ALA A 1 101 ? -3.956 7.823 -4.586 1.00 96.88 101 ALA A O 1
ATOM 811 N N . VAL A 1 102 ? -2.349 6.261 -4.574 1.00 97.56 102 VAL A N 1
ATOM 812 C CA . VAL A 1 102 ? -1.623 6.836 -3.435 1.00 97.56 102 VAL A CA 1
ATOM 813 C C . VAL A 1 102 ? -0.852 8.092 -3.833 1.00 97.56 102 VAL A C 1
ATOM 815 O O . VAL A 1 102 ? -0.845 9.051 -3.060 1.00 97.56 102 VAL A O 1
ATOM 818 N N . ILE A 1 103 ? -0.254 8.133 -5.027 1.00 95.44 103 ILE A N 1
ATOM 819 C CA . ILE A 1 103 ? 0.355 9.356 -5.569 1.00 95.44 103 ILE A CA 1
ATOM 820 C C . ILE A 1 103 ? -0.681 10.477 -5.602 1.00 95.44 103 ILE A C 1
ATOM 822 O O . ILE A 1 103 ? -0.484 11.483 -4.926 1.00 95.44 103 ILE A O 1
ATOM 826 N N . GLN A 1 104 ? -1.827 10.258 -6.253 1.00 94.06 104 GLN A N 1
ATOM 827 C CA . GLN A 1 104 ? -2.881 11.273 -6.372 1.00 94.06 104 GLN A CA 1
ATOM 828 C C . GLN A 1 104 ? -3.302 11.838 -5.006 1.00 94.06 104 GLN A C 1
ATOM 830 O O . GLN A 1 104 ? -3.381 13.048 -4.796 1.00 94.06 104 GLN A O 1
ATOM 835 N N . ARG A 1 105 ? -3.474 10.959 -4.010 1.00 93.81 105 ARG A N 1
ATOM 836 C CA . ARG A 1 105 ? -3.844 11.357 -2.641 1.00 93.81 105 ARG A CA 1
ATOM 837 C C . ARG A 1 105 ? -2.761 12.136 -1.899 1.00 93.81 105 ARG A C 1
ATOM 839 O O . ARG A 1 105 ? -3.090 12.955 -1.046 1.00 93.81 105 ARG A O 1
ATOM 846 N N . THR A 1 106 ? -1.488 11.838 -2.143 1.00 91.38 106 THR A N 1
ATOM 847 C CA . THR A 1 106 ? -0.374 12.393 -1.353 1.00 91.38 106 THR A CA 1
ATOM 848 C C . THR A 1 106 ? 0.229 13.647 -1.968 1.00 91.38 106 THR A C 1
ATOM 850 O O . THR A 1 106 ? 0.747 14.481 -1.227 1.00 91.38 106 THR A O 1
ATOM 853 N N . THR A 1 107 ? 0.139 13.809 -3.289 1.00 82.00 107 THR A N 1
ATOM 854 C CA . THR A 1 107 ? 0.634 14.992 -4.004 1.00 82.00 107 THR A CA 1
ATOM 855 C C . THR A 1 107 ? -0.480 15.950 -4.419 1.00 82.00 107 THR A C 1
ATOM 857 O O . THR A 1 107 ? -0.176 17.068 -4.825 1.00 82.00 107 THR A O 1
ATOM 860 N N . GLY A 1 108 ? -1.753 15.546 -4.311 1.00 61.88 108 GLY A N 1
ATOM 861 C CA . GLY A 1 108 ? -2.897 16.337 -4.781 1.00 61.88 108 GLY A CA 1
ATOM 862 C C . GLY A 1 108 ? -2.939 16.496 -6.305 1.00 61.88 108 GLY A C 1
ATOM 863 O O . GLY A 1 108 ? -3.549 17.447 -6.791 1.00 61.88 108 GLY A O 1
ATOM 864 N N . LEU A 1 109 ? -2.243 15.606 -7.024 1.00 51.34 109 LEU A N 1
ATOM 865 C CA . LEU A 1 109 ? -2.225 15.522 -8.487 1.00 51.34 109 LEU A CA 1
ATOM 866 C C . LEU A 1 109 ? -3.341 14.607 -8.994 1.00 51.34 109 LEU A C 1
ATOM 868 O O . LEU A 1 109 ? -3.688 13.656 -8.261 1.00 51.34 109 LEU A O 1
#

Sequence (109 aa):
MTAMRVRKLTTDREYYWSVRHSHPPCRDTLTLGRDNVRLRLVFAEGPGRIPSDVHMGTVSTGGHYLNLHLPSVVRAFVEEAEKRGLFSRTSDADGWELFDAVIQRTTGL

Secondary structure (DSSP, 8-state):
------EEEESSSEEEEEEEEETTTTEEEEEEEETTEEEEEEEE-BTTEEETSSSTTEEEETTEEEETT-HHHHHHHHHHHHHTTGGG-SS-EETHHHHHHHHHHHH--

Organism: NCBI:txid42234

pLDDT: mean 91.61, std 9.64, range [46.69, 98.25]

Radius of gyration: 13.03 Å; chains: 1; bounding box: 31×31×31 Å